Protein AF-A0A969A4Y4-F1 (afdb_monomer_lite)

Radius of gyration: 10.75 Å; chains: 1; bounding box: 25×18×27 Å

Secondary structure (DSSP, 8-state):
--EEEE-HHHHHHHHHHHHHTTS--GGGBPPPEE-SSTT-EEEEB-------

Foldseek 3Di:
DDKDKFAPVVVLVVLVVCLVVQFADSVQKDDWDDPPDPRMTMIDRNDRPGND

pLDDT: mean 88.81, std 7.59, range [63.72, 95.31]

Sequence (52 aa):
RHILLGAADALHLDILNMHVLGYAEATAWSKPQPTGKPNEVVRVLIKTQLVE

Structure (mmCIF, N/CA/C/O backbone):
data_AF-A0A969A4Y4-F1
#
_entry.id   AF-A0A969A4Y4-F1
#
loop_
_atom_site.group_PDB
_atom_site.id
_atom_site.type_symbol
_atom_site.label_atom_id
_atom_site.label_alt_id
_atom_site.label_comp_id
_atom_site.label_asym_id
_atom_site.label_entity_id
_atom_site.label_seq_id
_atom_site.pdbx_PDB_ins_code
_atom_site.Cartn_x
_atom_site.Cartn_y
_atom_site.Cartn_z
_atom_site.occupancy
_atom_site.B_iso_or_equiv
_atom_site.auth_seq_id
_atom_site.auth_comp_id
_atom_site.auth_asym_id
_atom_site.auth_atom_id
_atom_site.pdbx_PDB_model_num
ATOM 1 N N . ARG A 1 1 ? -4.017 9.912 -9.479 1.00 75.38 1 ARG A N 1
ATOM 2 C CA . ARG A 1 1 ? -3.913 9.692 -8.013 1.00 75.38 1 ARG A CA 1
ATOM 3 C C . ARG A 1 1 ? -4.773 8.485 -7.679 1.00 75.38 1 ARG A C 1
ATOM 5 O O . ARG A 1 1 ? -5.935 8.514 -8.053 1.00 75.38 1 ARG A O 1
ATOM 12 N N . HIS A 1 2 ? -4.216 7.457 -7.038 1.00 88.00 2 HIS A N 1
ATOM 13 C CA . HIS A 1 2 ? -4.956 6.257 -6.626 1.00 88.00 2 HIS A CA 1
ATOM 14 C C . HIS A 1 2 ? -5.026 6.195 -5.105 1.00 88.00 2 HIS A C 1
ATOM 16 O O . HIS A 1 2 ? -4.056 6.534 -4.425 1.00 88.00 2 HIS A O 1
ATOM 22 N N . ILE A 1 3 ? -6.185 5.802 -4.591 1.00 91.94 3 ILE A N 1
ATOM 23 C CA . ILE A 1 3 ? -6.453 5.657 -3.164 1.00 91.94 3 ILE A CA 1
ATOM 24 C C . ILE A 1 3 ? -7.035 4.264 -2.977 1.00 91.94 3 ILE A C 1
ATOM 26 O O . ILE A 1 3 ? -7.993 3.904 -3.656 1.00 91.94 3 ILE A O 1
ATOM 30 N N . LEU A 1 4 ? -6.445 3.500 -2.068 1.00 92.62 4 LEU A N 1
ATOM 31 C CA . LEU A 1 4 ? -6.944 2.203 -1.647 1.00 92.62 4 LEU A CA 1
ATOM 32 C C . LEU A 1 4 ? -7.484 2.315 -0.226 1.00 92.62 4 LEU A C 1
ATOM 34 O O . LEU A 1 4 ? -6.848 2.928 0.632 1.00 92.62 4 LEU A O 1
ATOM 38 N N . LEU A 1 5 ? -8.653 1.728 0.004 1.00 94.00 5 LEU A N 1
ATOM 39 C CA . LEU A 1 5 ? -9.389 1.751 1.265 1.00 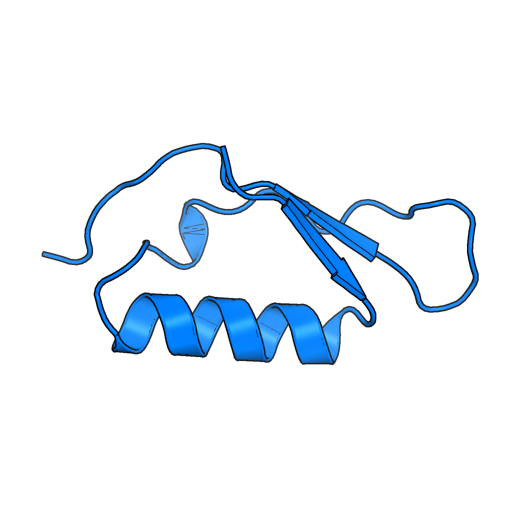94.00 5 LEU A CA 1
ATOM 40 C C . LEU A 1 5 ? -9.819 0.326 1.591 1.00 94.00 5 LEU A C 1
ATOM 42 O O . LEU A 1 5 ? -10.403 -0.343 0.743 1.00 94.00 5 LEU A O 1
ATOM 46 N N . GLY A 1 6 ? -9.531 -0.136 2.801 1.00 93.12 6 GLY A N 1
ATOM 47 C CA . GLY A 1 6 ? -9.901 -1.484 3.217 1.00 93.12 6 GLY A CA 1
ATOM 48 C C . GLY A 1 6 ? -9.084 -1.981 4.399 1.00 93.12 6 GLY A C 1
ATOM 49 O O . GLY A 1 6 ? -8.413 -1.205 5.079 1.00 93.12 6 GLY A O 1
ATOM 50 N N . ALA A 1 7 ? -9.135 -3.290 4.638 1.00 93.12 7 ALA A N 1
ATOM 51 C CA . ALA A 1 7 ? -8.329 -3.929 5.671 1.00 93.12 7 ALA A CA 1
ATOM 52 C C . ALA A 1 7 ? -6.832 -3.836 5.345 1.00 93.12 7 ALA A C 1
ATOM 54 O O . ALA A 1 7 ? -6.436 -3.930 4.182 1.00 93.12 7 ALA A O 1
ATOM 55 N N . ALA A 1 8 ? -5.992 -3.685 6.372 1.00 90.00 8 ALA A N 1
ATOM 56 C CA . ALA A 1 8 ? -4.552 -3.490 6.193 1.00 90.00 8 ALA A CA 1
ATOM 57 C C . ALA A 1 8 ? -3.891 -4.626 5.396 1.00 90.00 8 ALA A C 1
ATOM 59 O O . ALA A 1 8 ? -3.080 -4.353 4.509 1.00 90.00 8 ALA A O 1
ATOM 60 N N . ASP A 1 9 ? -4.291 -5.869 5.665 1.00 92.56 9 ASP A N 1
ATOM 61 C CA . ASP A 1 9 ? -3.753 -7.058 5.000 1.00 92.56 9 ASP A CA 1
ATOM 62 C C . ASP A 1 9 ? -4.221 -7.154 3.543 1.00 92.56 9 ASP A C 1
ATOM 64 O O . ASP A 1 9 ? -3.419 -7.417 2.648 1.00 92.56 9 ASP A O 1
ATOM 68 N N . ALA A 1 10 ? -5.498 -6.849 3.284 1.00 93.88 10 ALA A N 1
ATOM 69 C CA . ALA A 1 10 ? -6.052 -6.812 1.931 1.00 93.88 10 ALA A CA 1
ATOM 70 C C . ALA A 1 10 ? -5.359 -5.739 1.080 1.00 93.88 10 ALA A C 1
ATOM 72 O O . ALA A 1 10 ? -4.894 -6.024 -0.020 1.00 93.88 10 ALA A O 1
ATOM 73 N N . LEU A 1 11 ? -5.178 -4.532 1.630 1.00 93.88 11 LEU A N 1
ATOM 74 C CA . LEU A 1 11 ? -4.457 -3.467 0.934 1.00 93.88 11 LEU A CA 1
ATOM 75 C C . LEU A 1 11 ? -2.985 -3.800 0.709 1.00 93.88 11 LEU A C 1
ATOM 77 O O . LEU A 1 11 ? -2.383 -3.316 -0.246 1.00 93.88 11 LEU A O 1
ATOM 81 N N . HIS A 1 12 ? -2.365 -4.573 1.599 1.00 92.75 12 HIS A N 1
ATOM 82 C CA . HIS A 1 12 ? -1.000 -5.030 1.385 1.00 92.75 12 HIS A CA 1
ATOM 83 C C . HIS A 1 12 ? -0.913 -5.999 0.206 1.00 92.75 12 HIS A C 1
ATOM 85 O O . HIS A 1 12 ? -0.046 -5.816 -0.647 1.00 92.75 12 HIS A O 1
ATOM 91 N N . LEU A 1 13 ? -1.840 -6.954 0.122 1.00 94.81 13 LEU A N 1
ATOM 92 C CA . LEU A 1 13 ? -1.923 -7.892 -0.993 1.00 94.81 13 LEU A CA 1
ATOM 93 C C . LEU A 1 13 ? -2.191 -7.176 -2.324 1.00 94.81 13 LEU A C 1
ATOM 95 O O . LEU A 1 13 ? -1.498 -7.441 -3.301 1.00 94.81 13 LEU A O 1
ATOM 99 N N . ASP A 1 14 ? -3.123 -6.220 -2.353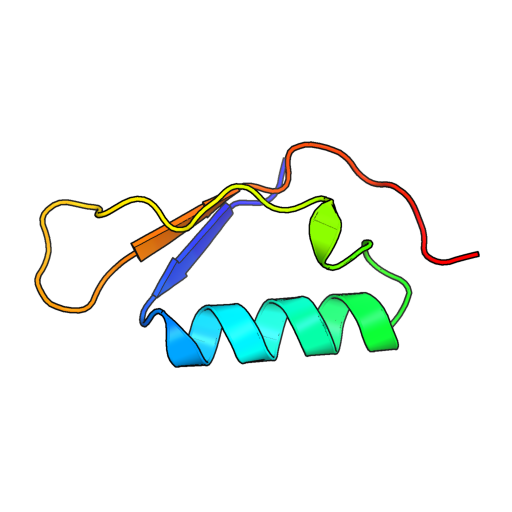 1.00 94.56 14 ASP A N 1
ATOM 100 C CA . ASP A 1 14 ? -3.416 -5.436 -3.559 1.00 94.56 14 ASP A CA 1
ATOM 101 C C . ASP A 1 14 ? -2.199 -4.641 -4.043 1.00 94.56 14 ASP A C 1
ATOM 103 O O . ASP A 1 14 ? -1.907 -4.618 -5.237 1.00 94.56 14 ASP A O 1
ATOM 107 N N . ILE A 1 15 ? -1.445 -4.026 -3.128 1.00 93.62 15 ILE A N 1
ATOM 108 C CA . ILE A 1 15 ? -0.223 -3.286 -3.471 1.00 93.62 15 ILE A CA 1
ATOM 109 C C . ILE A 1 15 ? 0.847 -4.213 -4.054 1.00 93.62 15 ILE A C 1
ATOM 111 O O . ILE A 1 15 ? 1.497 -3.849 -5.033 1.00 93.62 15 ILE A O 1
ATOM 115 N N . LEU A 1 16 ? 1.023 -5.406 -3.481 1.00 93.75 16 LEU A N 1
ATOM 116 C CA . LEU A 1 16 ? 1.952 -6.402 -4.015 1.00 93.75 16 LEU A CA 1
ATOM 117 C C . LEU A 1 16 ? 1.512 -6.888 -5.399 1.00 93.75 16 LEU A C 1
ATOM 119 O O . LEU A 1 16 ? 2.339 -6.970 -6.302 1.00 93.75 16 LEU A O 1
ATOM 123 N N . ASN A 1 17 ? 0.216 -7.133 -5.598 1.00 94.44 17 ASN A N 1
ATOM 124 C CA . ASN A 1 17 ? -0.329 -7.500 -6.904 1.00 94.44 17 ASN A CA 1
ATOM 125 C C . ASN A 1 17 ? -0.082 -6.396 -7.939 1.00 94.44 17 ASN A C 1
ATOM 127 O O . ASN A 1 17 ? 0.360 -6.680 -9.048 1.00 94.44 17 ASN A O 1
ATOM 131 N N . MET A 1 18 ? -0.303 -5.130 -7.577 1.00 92.19 18 MET A N 1
ATOM 132 C CA . MET A 1 18 ? -0.009 -3.993 -8.454 1.00 92.19 18 MET A CA 1
ATOM 133 C C . MET A 1 18 ? 1.480 -3.896 -8.801 1.00 92.19 18 MET A C 1
ATOM 135 O O . MET A 1 18 ? 1.814 -3.581 -9.941 1.00 92.19 18 MET A O 1
ATOM 139 N N . HIS A 1 19 ? 2.368 -4.199 -7.857 1.00 92.25 19 HIS A N 1
ATOM 140 C CA . HIS A 1 19 ? 3.804 -4.253 -8.113 1.00 92.25 19 HIS A CA 1
ATOM 141 C C . HIS A 1 19 ? 4.168 -5.381 -9.086 1.00 92.25 19 HIS A C 1
ATOM 143 O O . HIS A 1 19 ? 4.830 -5.130 -10.087 1.00 92.25 19 HIS A O 1
ATOM 149 N N . VAL A 1 20 ? 3.655 -6.595 -8.870 1.00 93.00 20 VAL A N 1
ATOM 150 C CA . VAL A 1 20 ? 3.877 -7.744 -9.770 1.00 93.00 20 VAL A CA 1
ATOM 151 C C . VAL A 1 20 ? 3.353 -7.476 -11.185 1.00 93.00 20 VAL A C 1
ATOM 153 O O . VAL A 1 20 ? 3.954 -7.914 -12.161 1.00 93.00 20 VAL A O 1
ATOM 156 N N . LEU A 1 21 ? 2.256 -6.728 -11.312 1.00 92.00 21 LEU A N 1
ATOM 157 C CA . LEU A 1 21 ? 1.687 -6.323 -12.601 1.00 92.00 21 LEU A CA 1
ATOM 158 C C . LEU A 1 21 ? 2.429 -5.145 -13.264 1.00 92.00 21 LEU A C 1
ATOM 160 O O . LEU A 1 21 ? 2.007 -4.687 -14.323 1.00 92.00 21 LEU A O 1
ATOM 164 N N . GLY A 1 22 ? 3.498 -4.625 -12.650 1.00 89.06 22 GLY A N 1
ATOM 165 C CA . GLY A 1 22 ? 4.274 -3.491 -13.164 1.00 89.06 22 GLY A CA 1
ATOM 166 C C . GLY A 1 22 ? 3.562 -2.140 -13.055 1.00 89.06 22 GLY A C 1
ATOM 167 O O . GLY A 1 2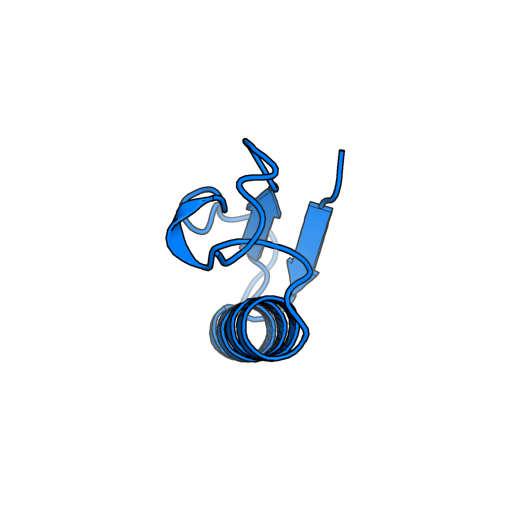2 ? 3.996 -1.154 -13.646 1.00 89.06 22 GLY A O 1
ATOM 168 N N . TYR A 1 23 ? 2.462 -2.068 -12.303 1.00 89.94 23 TYR A N 1
ATOM 169 C CA . TYR A 1 23 ? 1.644 -0.863 -12.193 1.00 89.94 23 TYR A CA 1
ATOM 170 C C . TYR A 1 23 ? 2.311 0.224 -11.345 1.00 89.94 23 TYR A C 1
ATOM 172 O O . TYR A 1 23 ? 2.304 1.403 -11.705 1.00 89.94 23 TYR A O 1
ATOM 180 N N . ALA A 1 24 ? 2.859 -0.165 -10.192 1.00 89.62 24 ALA A N 1
ATOM 181 C CA . ALA A 1 24 ? 3.558 0.735 -9.286 1.00 89.62 24 ALA A CA 1
ATOM 182 C C . ALA A 1 24 ? 4.456 -0.035 -8.315 1.00 89.62 24 ALA A C 1
ATOM 184 O O . ALA A 1 24 ? 4.066 -1.079 -7.798 1.00 89.62 24 ALA A O 1
ATOM 185 N N . GLU A 1 25 ? 5.605 0.544 -7.982 1.00 90.44 25 GLU A N 1
ATOM 186 C CA . GLU A 1 25 ? 6.447 0.100 -6.871 1.00 90.44 25 GLU A CA 1
ATOM 187 C C . GLU A 1 25 ? 5.667 -0.000 -5.547 1.00 90.44 25 GLU A C 1
ATOM 189 O O . GLU A 1 25 ? 4.925 0.912 -5.165 1.00 90.44 25 GLU A O 1
ATOM 194 N N . ALA A 1 26 ? 5.873 -1.083 -4.789 1.00 89.06 26 ALA A N 1
ATOM 195 C CA . ALA A 1 26 ? 5.213 -1.272 -3.492 1.00 89.06 26 ALA A CA 1
ATOM 196 C C . ALA A 1 26 ? 5.587 -0.169 -2.479 1.00 89.06 26 ALA A C 1
ATOM 198 O O . ALA A 1 26 ? 4.788 0.209 -1.620 1.00 89.06 26 ALA A O 1
ATOM 199 N N . THR A 1 27 ? 6.789 0.395 -2.618 1.00 89.94 27 THR A N 1
ATOM 200 C CA . THR A 1 27 ? 7.305 1.510 -1.807 1.00 89.94 27 THR A CA 1
ATOM 201 C C . THR A 1 27 ? 6.716 2.868 -2.194 1.00 89.94 27 THR A C 1
ATOM 203 O O . THR A 1 27 ? 6.853 3.839 -1.449 1.00 89.94 27 THR A O 1
ATOM 206 N N . ALA A 1 28 ? 6.025 2.950 -3.332 1.00 91.00 28 ALA A N 1
ATOM 207 C CA . ALA A 1 28 ? 5.460 4.193 -3.840 1.00 91.00 28 ALA A CA 1
ATOM 208 C C . ALA A 1 28 ? 4.127 4.579 -3.164 1.00 91.00 28 ALA A C 1
ATOM 210 O O . ALA A 1 28 ? 3.581 5.670 -3.388 1.00 91.00 28 ALA A O 1
ATOM 211 N N . TRP A 1 29 ? 3.614 3.693 -2.308 1.00 91.75 29 TRP A N 1
ATOM 212 C CA . TRP A 1 29 ? 2.407 3.871 -1.512 1.00 91.75 29 TRP A CA 1
ATOM 213 C C . TRP A 1 29 ? 2.704 4.504 -0.153 1.00 91.75 29 TRP A C 1
ATOM 215 O O . TRP A 1 29 ? 3.740 4.272 0.468 1.00 91.75 29 TRP A O 1
ATOM 225 N N . SER A 1 30 ? 1.754 5.290 0.353 1.00 92.31 30 SER A N 1
ATOM 226 C CA . SER A 1 30 ? 1.836 5.852 1.698 1.00 92.31 30 SER A CA 1
ATOM 227 C C . SER A 1 30 ? 1.813 4.762 2.768 1.00 92.31 30 SER A C 1
ATOM 229 O O . SER A 1 30 ? 1.251 3.681 2.583 1.00 92.31 30 SER A O 1
ATOM 231 N N . LYS A 1 31 ? 2.312 5.096 3.961 1.00 90.38 31 LYS A N 1
ATOM 232 C CA . LYS A 1 31 ? 2.034 4.300 5.163 1.00 90.38 31 LYS A CA 1
ATOM 233 C C . LYS A 1 31 ? 0.512 4.158 5.363 1.00 90.38 31 LYS A C 1
ATOM 235 O O . LYS A 1 31 ? -0.231 5.049 4.935 1.00 90.38 31 LYS A O 1
ATOM 240 N N . PRO A 1 32 ? 0.042 3.048 5.963 1.00 91.19 32 PRO A N 1
ATOM 241 C CA . PRO A 1 32 ? -1.379 2.863 6.229 1.00 91.19 32 PRO A CA 1
ATOM 242 C C . PRO A 1 32 ? -1.837 3.930 7.224 1.00 91.19 32 PRO A C 1
ATOM 244 O O . PRO A 1 32 ? -1.226 4.100 8.277 1.00 91.19 32 PRO A O 1
ATOM 247 N N . GLN A 1 33 ? -2.885 4.665 6.867 1.00 92.88 33 GLN A N 1
ATOM 248 C CA . GLN A 1 33 ? -3.475 5.690 7.724 1.00 92.88 33 GLN A CA 1
ATOM 249 C C . GLN A 1 33 ? -4.860 5.222 8.184 1.00 92.88 33 GLN A C 1
ATOM 251 O O . GLN A 1 33 ? -5.625 4.733 7.354 1.00 92.88 33 GLN A O 1
ATOM 256 N N . PRO A 1 34 ? -5.203 5.333 9.475 1.00 91.06 34 PRO A N 1
ATOM 257 C CA . PRO A 1 34 ? -6.530 4.965 9.954 1.00 91.06 34 PRO A CA 1
ATOM 258 C C . PRO A 1 34 ? -7.587 5.928 9.400 1.00 91.06 34 PRO A C 1
ATOM 260 O O . PRO A 1 34 ? -7.366 7.137 9.360 1.00 91.06 34 PRO A O 1
ATOM 263 N N . THR A 1 35 ? -8.746 5.404 8.997 1.00 90.25 35 THR A N 1
ATOM 264 C CA . THR A 1 35 ? -9.863 6.221 8.476 1.00 90.25 35 THR A CA 1
ATOM 265 C C . THR A 1 35 ? -10.888 6.603 9.548 1.00 90.25 35 THR A C 1
ATOM 267 O O . THR A 1 35 ? -11.860 7.295 9.258 1.00 90.25 35 THR A O 1
ATOM 270 N N . GLY A 1 36 ? -10.693 6.147 10.789 1.00 87.75 36 GLY A N 1
ATOM 271 C CA . GLY A 1 36 ? -11.650 6.306 11.889 1.00 87.75 36 GLY A CA 1
ATOM 272 C C . GLY A 1 36 ? -12.692 5.187 11.967 1.00 87.75 36 GLY A C 1
ATOM 273 O O . GLY A 1 36 ? -13.394 5.093 12.971 1.00 87.75 36 GLY A O 1
ATOM 274 N N . LYS A 1 37 ? -12.762 4.299 10.965 1.00 87.81 37 LYS A N 1
ATOM 275 C CA . LYS A 1 37 ? -13.533 3.054 11.055 1.00 87.81 37 LYS A CA 1
ATOM 276 C C . LYS A 1 37 ? -12.665 1.902 11.578 1.00 87.81 37 LYS A C 1
ATOM 278 O O . LYS A 1 37 ? -11.482 1.823 11.237 1.00 87.81 37 LYS A O 1
ATOM 283 N N . PRO A 1 38 ? -13.233 0.985 12.380 1.00 86.19 38 PRO A N 1
ATOM 284 C CA . PRO A 1 38 ? -12.515 -0.200 12.833 1.00 86.19 38 PRO A CA 1
ATOM 285 C C . PRO A 1 38 ? -12.120 -1.072 11.635 1.00 86.19 38 PRO A C 1
ATOM 287 O O . PRO A 1 38 ? -12.921 -1.288 10.728 1.00 86.19 38 PRO A O 1
ATOM 290 N N . ASN A 1 39 ? -10.881 -1.566 11.646 1.00 86.56 39 ASN A N 1
ATOM 291 C CA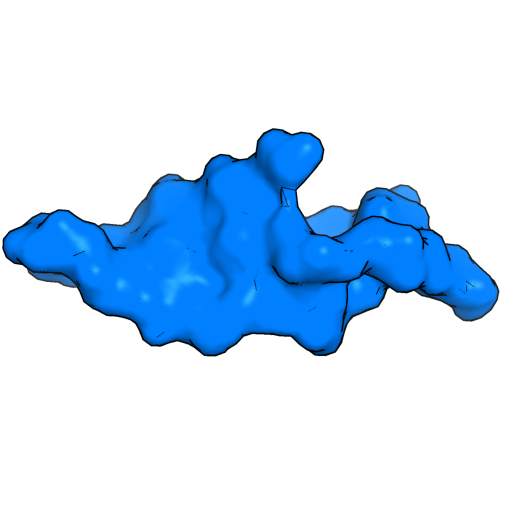 . ASN A 1 39 ? -10.285 -2.397 10.592 1.00 86.56 39 ASN A CA 1
ATOM 292 C C . ASN A 1 39 ? -10.224 -1.772 9.185 1.00 86.56 39 ASN A C 1
ATOM 294 O O . ASN A 1 39 ? -9.983 -2.492 8.219 1.00 86.56 39 ASN A O 1
ATOM 298 N N . GLU A 1 40 ? -10.378 -0.456 9.046 1.00 92.81 40 GLU A N 1
ATOM 299 C CA . GLU A 1 40 ? -10.236 0.232 7.762 1.00 92.81 40 GLU A CA 1
ATOM 300 C C . GLU A 1 40 ? -9.030 1.174 7.806 1.00 92.81 40 GLU A C 1
ATOM 302 O O . GLU A 1 40 ? -8.892 2.038 8.679 1.00 92.81 40 GLU A O 1
ATOM 307 N N . VAL A 1 41 ? -8.137 1.000 6.841 1.00 95.31 41 VAL A N 1
ATOM 308 C CA . VAL A 1 41 ? -7.006 1.888 6.604 1.00 95.31 41 VAL A CA 1
ATOM 309 C C . VAL A 1 41 ? -7.050 2.401 5.175 1.00 95.31 41 VAL A C 1
ATOM 311 O O . VAL A 1 41 ? -7.667 1.806 4.291 1.00 95.31 41 VAL A O 1
ATOM 314 N N . VAL A 1 42 ? -6.371 3.518 4.952 1.00 94.81 42 VAL A N 1
ATOM 315 C CA . VAL A 1 42 ? -6.176 4.110 3.636 1.00 94.81 42 VAL A CA 1
ATOM 316 C C . VAL A 1 42 ? -4.701 4.094 3.256 1.00 94.81 42 VAL A C 1
ATOM 318 O O . VAL A 1 42 ? -3.818 4.389 4.069 1.00 94.81 42 VAL A O 1
ATOM 321 N N . ARG A 1 43 ? -4.435 3.753 1.995 1.00 94.19 43 ARG A N 1
ATOM 322 C CA . ARG A 1 43 ? -3.120 3.830 1.350 1.00 94.19 43 ARG A CA 1
ATOM 323 C C . ARG A 1 43 ? -3.255 4.685 0.099 1.00 94.19 43 ARG A C 1
ATOM 325 O O . ARG A 1 43 ? -4.138 4.458 -0.722 1.00 94.19 43 ARG A O 1
ATOM 332 N N . VAL A 1 44 ? -2.394 5.683 -0.048 1.00 93.00 44 VAL A N 1
ATOM 333 C CA . VAL A 1 44 ? -2.426 6.607 -1.187 1.00 93.00 44 VAL A CA 1
ATOM 334 C C . VAL A 1 44 ? -1.183 6.388 -2.028 1.00 93.00 44 VAL A C 1
ATOM 336 O O . VAL A 1 44 ? -0.078 6.374 -1.493 1.00 93.00 44 VAL A O 1
ATOM 339 N N . LEU A 1 45 ? -1.352 6.247 -3.339 1.00 90.38 45 LEU A N 1
ATOM 340 C CA . LEU A 1 45 ? -0.228 6.206 -4.266 1.00 90.38 45 LEU A CA 1
ATOM 341 C C . LEU A 1 45 ? 0.374 7.612 -4.374 1.00 90.38 45 LEU A C 1
ATOM 343 O O . LEU A 1 45 ? -0.267 8.528 -4.900 1.00 90.38 45 LEU A O 1
ATOM 347 N N . ILE A 1 46 ? 1.583 7.788 -3.837 1.00 87.69 46 ILE A N 1
ATOM 348 C CA . ILE A 1 46 ? 2.255 9.092 -3.749 1.00 87.69 46 ILE A CA 1
ATOM 349 C C . ILE A 1 46 ? 3.028 9.370 -5.037 1.00 87.69 46 ILE A C 1
ATOM 351 O O . ILE A 1 46 ? 3.045 10.502 -5.520 1.00 87.69 46 ILE A O 1
ATOM 355 N N . LYS A 1 47 ? 3.655 8.336 -5.602 1.00 78.44 47 LYS A N 1
ATOM 356 C CA . LYS A 1 47 ? 4.414 8.407 -6.850 1.00 78.44 47 LYS A CA 1
ATOM 357 C C . LYS A 1 47 ? 4.141 7.156 -7.673 1.00 78.44 47 LYS A C 1
ATOM 359 O O . LYS A 1 47 ? 3.945 6.087 -7.121 1.00 78.44 47 LYS A O 1
ATOM 364 N N . THR A 1 48 ? 4.121 7.284 -8.988 1.00 65.88 48 THR A N 1
ATOM 365 C CA . THR A 1 48 ? 4.176 6.140 -9.901 1.00 65.88 48 THR A CA 1
ATOM 366 C C . THR A 1 48 ? 5.624 6.003 -10.333 1.00 65.88 48 THR A C 1
ATOM 368 O O . THR A 1 48 ? 6.026 6.594 -11.332 1.00 65.88 48 THR A O 1
ATOM 371 N N . GLN A 1 49 ? 6.432 5.313 -9.530 1.00 68.56 49 GLN A N 1
ATOM 372 C CA . GLN A 1 49 ? 7.632 4.696 -10.085 1.00 68.56 49 GLN A CA 1
ATOM 373 C C . GLN A 1 49 ? 7.159 3.376 -10.677 1.00 68.56 49 GLN A C 1
ATOM 375 O O . GLN A 1 49 ? 6.606 2.541 -9.957 1.00 68.56 49 GLN A O 1
ATOM 380 N N . LEU A 1 50 ? 7.235 3.283 -12.004 1.00 71.38 50 LEU A N 1
ATOM 381 C CA . LEU A 1 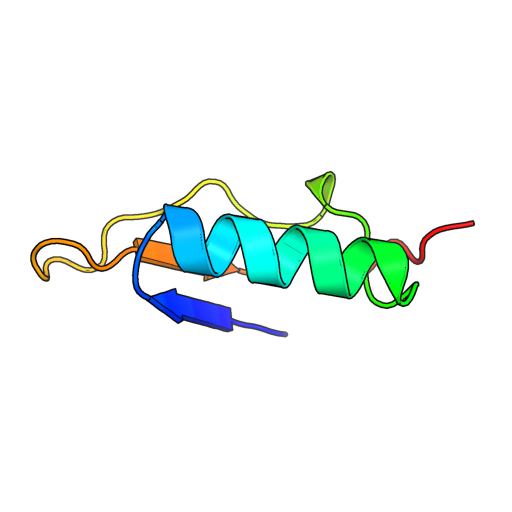50 ? 7.031 2.020 -12.695 1.00 71.38 50 LEU A CA 1
ATOM 382 C C . LEU A 1 50 ? 8.108 1.054 -12.212 1.00 71.38 50 LEU A C 1
ATOM 384 O O . LEU A 1 50 ? 9.226 1.477 -11.919 1.00 71.38 50 LEU A O 1
ATOM 388 N N . VAL A 1 51 ? 7.727 -0.210 -12.097 1.00 73.12 51 VAL A N 1
ATOM 389 C CA . VAL A 1 51 ? 8.675 -1.284 -11.809 1.00 73.12 51 VAL A CA 1
ATOM 390 C C . VAL A 1 51 ? 9.525 -1.457 -13.073 1.00 73.12 51 VAL A C 1
ATOM 392 O O . VAL A 1 51 ? 8.955 -1.710 -14.137 1.00 73.12 51 VAL A O 1
ATOM 395 N N . GLU A 1 52 ? 10.835 -1.208 -12.974 1.00 63.72 52 GLU A N 1
ATOM 396 C CA . GLU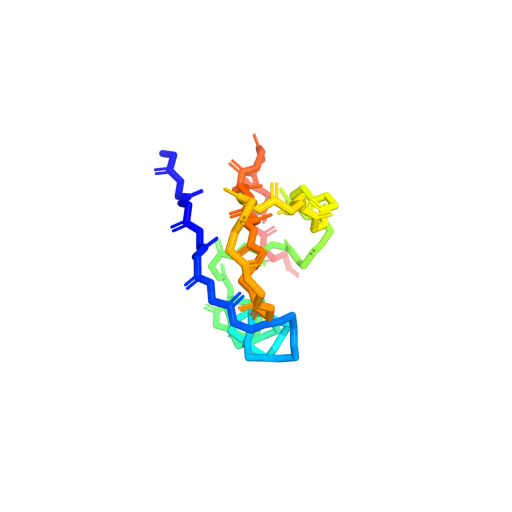 A 1 52 ? 11.817 -1.347 -14.071 1.00 63.72 52 GLU A CA 1
ATOM 397 C C . GLU A 1 52 ? 12.294 -2.794 -14.253 1.00 63.72 52 GLU A C 1
ATOM 399 O O . GLU A 1 52 ? 12.469 -3.501 -13.232 1.00 63.72 52 GLU A O 1
#